Protein AF-A0A854CPI3-F1 (afdb_monomer)

Secondary structure (DSSP, 8-state):
-EEEEGGGTEEEE--EE--GGG--EE---EEE-TT--EEEEEEE-SPTTS---EEEEEEEETTTTEEEEEEEE--S------S------S--SGGGS-TTS-----S---B-TTS-B-----------

Mean predicted aligned error: 7.07 Å

Sequence (128 aa):
MLGYRGNSNSSDLSSWNCCTDGVVWHSDFIPAKSGDDINGDVYATCAAGSVCSSWNIDTRNVTSGRSVRLSTTSDGDLTQIMAGALEVYSVDSCDEYPASGNITFTGVAVYDYRMRQVQVAAVAGDHR

Foldseek 3Di:
DWDADPVVRFIWDWFWDDDVVHDIDIWDIDGDDFPWDKDWDKDAPDAFPDDGQWIKIKIARPVVRDIIIDTGGDDPDPPDDDLDDDDDDPDPDPVSPRPVPDDDRPPDWDADSNRHTDDDDDDPDDDD

Solvent-accessible surface area (backbone atoms only — not comparable to full-atom values): 8513 Å² total; per-residue (Å²): 81,76,45,76,38,79,95,73,75,44,38,32,34,29,12,75,50,73,54,68,96,77,43,77,46,66,32,65,76,42,84,49,59,93,91,59,48,73,50,75,52,77,47,65,73,57,67,76,73,47,93,59,53,43,32,38,29,38,26,30,38,62,72,80,70,46,71,37,60,27,80,47,68,64,77,82,82,89,83,79,87,70,96,71,78,90,77,82,77,91,79,90,55,80,81,78,45,68,91,78,78,71,83,87,86,73,92,83,81,49,62,47,56,71,72,45,70,58,83,75,78,84,77,79,80,82,86,127

Structure (mmCIF, N/CA/C/O backbone):
data_AF-A0A854CPI3-F1
#
_entry.id   AF-A0A854CPI3-F1
#
loop_
_atom_site.group_PDB
_atom_site.id
_atom_site.type_symbol
_atom_site.label_atom_id
_atom_site.label_alt_id
_atom_site.label_comp_id
_atom_site.label_asym_id
_atom_site.label_entity_id
_atom_site.label_seq_id
_atom_site.pdbx_PDB_ins_code
_atom_site.Cartn_x
_atom_site.Cartn_y
_atom_site.Cartn_z
_atom_site.occupancy
_atom_site.B_iso_or_equiv
_atom_site.auth_seq_id
_atom_site.auth_comp_id
_atom_site.auth_asym_id
_atom_site.auth_atom_id
_atom_site.pdbx_PDB_model_num
ATOM 1 N N . MET A 1 1 ? -0.915 -1.092 -2.948 1.00 79.25 1 MET A N 1
ATOM 2 C CA . MET A 1 1 ? -0.693 -2.190 -3.917 1.00 79.25 1 MET A CA 1
ATOM 3 C C . MET A 1 1 ? 0.239 -1.714 -5.014 1.00 79.25 1 MET A C 1
ATOM 5 O O . MET A 1 1 ? 0.089 -0.574 -5.435 1.00 79.25 1 MET A O 1
ATOM 9 N N . LEU A 1 2 ? 1.175 -2.562 -5.446 1.00 83.00 2 LEU A N 1
ATOM 10 C CA . LEU A 1 2 ? 1.962 -2.396 -6.674 1.00 83.00 2 LEU A CA 1
ATOM 11 C C . LEU A 1 2 ? 1.328 -3.273 -7.753 1.00 83.00 2 LEU A C 1
ATOM 13 O O . LEU A 1 2 ? 1.195 -4.473 -7.537 1.00 83.00 2 LEU A O 1
ATOM 17 N N . GLY A 1 3 ? 0.937 -2.677 -8.876 1.00 80.44 3 GLY A N 1
ATOM 18 C CA . GLY A 1 3 ? 0.346 -3.379 -10.013 1.00 80.44 3 GLY A CA 1
ATOM 19 C C . GLY A 1 3 ? 1.182 -3.206 -11.278 1.00 80.44 3 GLY A C 1
ATOM 20 O O . GLY A 1 3 ? 1.763 -2.143 -11.503 1.00 80.44 3 GLY A O 1
ATOM 21 N N . TYR A 1 4 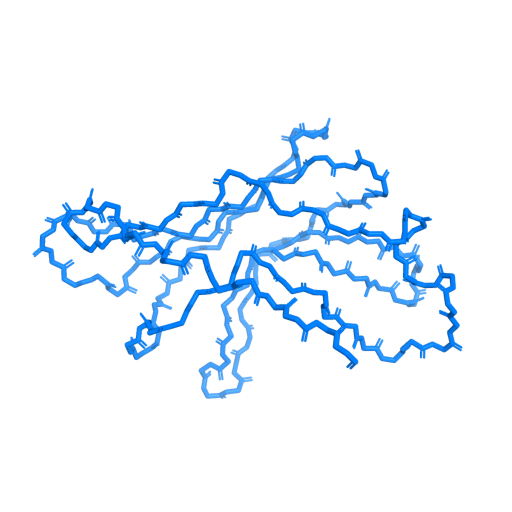? 1.240 -4.245 -12.113 1.00 78.25 4 TYR A N 1
ATOM 22 C CA . TYR A 1 4 ? 1.813 -4.180 -13.459 1.00 78.25 4 TYR A CA 1
ATOM 23 C C . TYR A 1 4 ? 0.698 -4.148 -14.509 1.00 78.25 4 TYR A C 1
ATOM 25 O O . TYR A 1 4 ? -0.237 -4.947 -14.462 1.00 78.25 4 TYR A O 1
ATOM 33 N N . ARG A 1 5 ? 0.798 -3.223 -15.469 1.00 74.69 5 ARG A N 1
ATOM 34 C CA . ARG A 1 5 ? -0.101 -3.123 -16.623 1.00 74.69 5 ARG A CA 1
ATOM 35 C C . ARG A 1 5 ? 0.617 -3.572 -17.888 1.00 74.69 5 ARG A C 1
ATOM 37 O O . ARG A 1 5 ? 1.370 -2.795 -18.476 1.00 74.69 5 ARG A O 1
ATOM 44 N N . GLY A 1 6 ? 0.332 -4.795 -18.335 1.00 67.69 6 GLY A N 1
ATOM 45 C CA . GLY A 1 6 ? 0.960 -5.374 -19.529 1.00 67.69 6 GLY A CA 1
ATOM 46 C C . GLY A 1 6 ? 0.689 -4.592 -20.819 1.00 67.69 6 GLY A C 1
ATOM 47 O O . GLY A 1 6 ? 1.578 -4.431 -21.645 1.00 67.69 6 GLY A O 1
ATOM 48 N N . ASN A 1 7 ? -0.501 -3.999 -20.976 1.00 73.50 7 ASN A N 1
ATOM 49 C CA . ASN A 1 7 ? -0.860 -3.251 -22.190 1.00 73.50 7 ASN A CA 1
ATOM 50 C C . ASN A 1 7 ? -0.040 -1.966 -22.411 1.00 73.50 7 ASN A C 1
ATOM 52 O O . ASN A 1 7 ? 0.091 -1.515 -23.547 1.00 73.50 7 ASN A O 1
ATOM 56 N N . SER A 1 8 ? 0.476 -1.361 -21.342 1.00 74.06 8 SER A N 1
ATOM 57 C CA . SER A 1 8 ? 1.294 -0.146 -21.386 1.00 74.06 8 SER A CA 1
ATOM 58 C C . SER A 1 8 ? 2.723 -0.369 -20.900 1.00 74.06 8 SER A C 1
ATOM 60 O O . SER A 1 8 ? 3.476 0.600 -20.816 1.00 74.06 8 SER A O 1
ATOM 62 N N . ASN A 1 9 ? 3.089 -1.618 -20.585 1.00 76.25 9 ASN A N 1
ATOM 63 C CA . ASN A 1 9 ? 4.364 -2.007 -19.985 1.00 76.25 9 ASN A CA 1
ATOM 64 C C . ASN A 1 9 ? 4.789 -1.045 -18.858 1.00 76.25 9 ASN A C 1
ATOM 66 O O . ASN A 1 9 ? 5.851 -0.419 -18.890 1.00 76.25 9 ASN A O 1
ATOM 70 N N . SER A 1 10 ? 3.887 -0.835 -17.897 1.00 81.88 10 SER A N 1
ATOM 71 C CA . SER A 1 10 ? 4.069 0.166 -16.843 1.00 81.88 10 SER A CA 1
ATOM 72 C C . SER A 1 10 ? 3.590 -0.339 -15.494 1.00 81.88 10 SER A C 1
ATOM 74 O O . SER A 1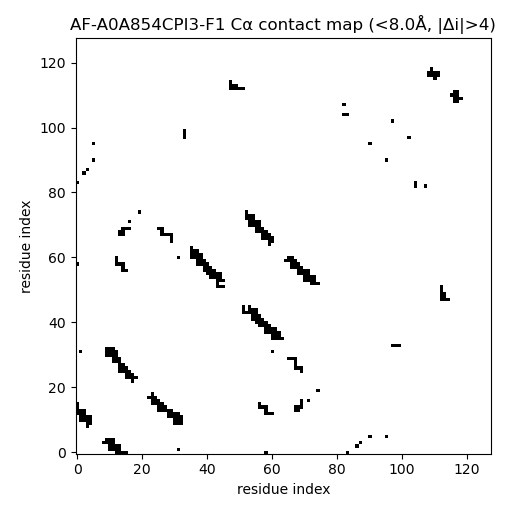 10 ? 2.558 -1.005 -15.417 1.00 81.88 10 SER A O 1
ATOM 76 N N . SER A 1 11 ? 4.277 0.061 -14.428 1.00 85.88 11 SER A N 1
ATOM 77 C CA . SER A 1 11 ? 3.857 -0.215 -13.056 1.00 85.88 11 SER A CA 1
ATOM 78 C C . SER A 1 11 ? 3.204 1.003 -12.415 1.00 85.88 11 SER A C 1
ATOM 80 O O . SER A 1 11 ? 3.622 2.146 -12.626 1.00 85.88 11 SER A O 1
ATOM 82 N N . ASP A 1 12 ? 2.191 0.757 -11.596 1.00 91.06 12 ASP A N 1
ATOM 83 C CA . ASP A 1 12 ? 1.526 1.785 -10.812 1.00 91.06 12 ASP A CA 1
ATOM 84 C C . ASP A 1 12 ? 1.279 1.343 -9.368 1.00 91.06 12 ASP A C 1
ATOM 86 O O . ASP A 1 12 ? 1.449 0.183 -8.986 1.00 91.06 12 ASP A O 1
ATOM 90 N N . LEU A 1 13 ? 0.945 2.327 -8.540 1.00 93.19 13 LEU A N 1
ATOM 91 C CA . LEU A 1 13 ? 0.602 2.160 -7.143 1.00 93.19 13 LEU A CA 1
ATOM 92 C C . LEU A 1 13 ? -0.778 2.729 -6.886 1.00 93.19 13 LEU A C 1
ATOM 94 O O . LEU A 1 13 ? -1.131 3.802 -7.377 1.00 93.19 13 LEU A O 1
ATOM 98 N N . SER A 1 14 ? -1.531 2.020 -6.065 1.00 94.38 14 SER A N 1
ATOM 99 C CA . SER A 1 14 ? -2.887 2.393 -5.673 1.00 94.38 14 SER A CA 1
ATOM 100 C C . SER A 1 14 ? -3.266 1.702 -4.367 1.00 94.38 14 SER A C 1
ATOM 102 O O . SER A 1 14 ? -2.716 0.655 -4.012 1.00 94.38 14 SER A O 1
ATOM 104 N N . SER A 1 15 ? -4.200 2.290 -3.632 1.00 95.38 15 SER A N 1
ATOM 105 C CA . SER A 1 15 ? -4.788 1.717 -2.420 1.00 95.38 15 SER A CA 1
ATOM 106 C C . SER A 1 15 ? -6.089 1.008 -2.775 1.00 95.38 15 SER A C 1
ATOM 108 O O . SER A 1 15 ? -6.901 1.597 -3.478 1.00 95.38 15 SER A O 1
ATOM 110 N N . TRP A 1 16 ? -6.284 -0.231 -2.314 1.00 92.25 16 TRP A N 1
ATOM 111 C CA . TRP A 1 16 ? -7.393 -1.097 -2.739 1.00 92.25 16 TRP A CA 1
ATOM 112 C C . TRP A 1 16 ? -8.171 -1.634 -1.549 1.00 92.25 16 TRP A C 1
ATOM 114 O O . TRP A 1 16 ? -7.572 -2.002 -0.544 1.00 92.25 16 TRP A O 1
ATOM 124 N N . ASN A 1 17 ? -9.485 -1.743 -1.707 1.00 91.44 17 ASN A N 1
ATOM 125 C CA . ASN A 1 17 ? -10.350 -2.556 -0.872 1.00 91.44 17 ASN A CA 1
ATOM 126 C C . ASN A 1 17 ? -11.210 -3.443 -1.772 1.00 91.44 17 ASN A C 1
ATOM 128 O O . ASN A 1 17 ? -11.893 -2.962 -2.675 1.00 91.44 17 ASN A O 1
ATOM 132 N N . CYS A 1 18 ? -11.149 -4.739 -1.529 1.00 85.50 18 CYS A N 1
ATOM 133 C CA . CYS A 1 18 ? -11.766 -5.773 -2.340 1.00 85.50 18 CYS A CA 1
ATOM 134 C C . CYS A 1 18 ? -12.246 -6.870 -1.384 1.00 85.50 18 CYS A C 1
ATOM 136 O O . CYS A 1 18 ? -11.712 -7.012 -0.291 1.00 85.50 18 CYS A O 1
ATOM 138 N N . CYS A 1 19 ? -13.213 -7.704 -1.711 1.00 83.88 19 CYS A N 1
ATOM 139 C CA . CYS A 1 19 ? -14.020 -7.777 -2.920 1.00 83.88 19 CYS A CA 1
ATOM 140 C C . CYS A 1 19 ? -15.471 -7.982 -2.484 1.00 83.88 19 CYS A C 1
ATOM 142 O O . CYS A 1 19 ? -16.121 -8.938 -2.910 1.00 83.88 19 CYS A O 1
ATOM 144 N N . THR A 1 20 ? -15.932 -7.165 -1.536 1.00 81.00 20 THR A N 1
ATOM 145 C CA . THR A 1 20 ? -17.254 -7.316 -0.927 1.00 81.00 20 THR A CA 1
ATOM 146 C C . THR A 1 20 ? -18.311 -7.269 -2.017 1.00 81.00 20 THR A C 1
ATOM 148 O O . THR A 1 20 ? -18.352 -6.329 -2.812 1.00 81.00 20 THR A O 1
ATOM 151 N N . ASP A 1 21 ? -19.107 -8.333 -2.104 1.00 84.12 21 ASP A N 1
ATOM 152 C CA . ASP A 1 21 ? -20.115 -8.535 -3.149 1.00 84.12 21 ASP A CA 1
ATOM 153 C C . ASP A 1 21 ? -19.573 -8.402 -4.588 1.00 84.12 21 ASP A C 1
ATOM 155 O O . ASP A 1 21 ? -20.275 -7.983 -5.507 1.00 84.12 21 ASP A O 1
ATOM 159 N N . GLY A 1 22 ? -18.299 -8.754 -4.797 1.00 84.31 22 GLY A N 1
ATOM 160 C CA . GLY A 1 22 ? -17.627 -8.662 -6.095 1.00 84.31 22 GLY A CA 1
ATOM 161 C C . GLY A 1 22 ? -17.240 -7.240 -6.508 1.00 84.31 22 GLY A C 1
ATOM 162 O O . GLY A 1 22 ? -16.795 -7.038 -7.638 1.00 84.31 22 GLY A O 1
ATOM 163 N N . VAL A 1 23 ? -17.390 -6.254 -5.619 1.00 88.12 23 VAL A N 1
ATOM 164 C CA . VAL A 1 23 ? -17.031 -4.861 -5.890 1.00 88.12 23 VAL A CA 1
ATOM 165 C C . VAL A 1 23 ? -15.600 -4.586 -5.452 1.00 88.12 23 VAL A C 1
ATOM 167 O O . VAL A 1 23 ? -15.172 -4.941 -4.355 1.00 88.12 23 VAL A O 1
ATOM 170 N N . VAL A 1 24 ? -14.871 -3.900 -6.326 1.00 90.56 24 VAL A N 1
ATOM 171 C CA . VAL A 1 24 ? -13.495 -3.476 -6.100 1.00 90.56 24 VAL A CA 1
ATOM 172 C C . VAL A 1 24 ? -13.454 -1.960 -5.983 1.00 90.56 24 VAL A C 1
ATOM 174 O O . VAL A 1 24 ? -13.855 -1.250 -6.904 1.00 90.56 24 VAL A O 1
ATOM 177 N N . TRP A 1 25 ? -12.928 -1.467 -4.869 1.00 92.19 25 TRP A N 1
ATOM 178 C CA . TRP A 1 25 ? -12.690 -0.049 -4.637 1.00 92.19 25 TRP A CA 1
ATOM 179 C C . TRP A 1 25 ? -11.198 0.228 -4.674 1.00 92.19 25 TRP A C 1
ATOM 181 O O . TRP A 1 25 ? -10.415 -0.480 -4.043 1.00 92.19 25 TRP A O 1
ATOM 191 N N . HIS A 1 26 ? -10.795 1.282 -5.372 1.00 93.62 26 HIS A N 1
ATOM 192 C CA . HIS A 1 26 ? -9.405 1.712 -5.388 1.00 93.62 26 HIS A CA 1
ATOM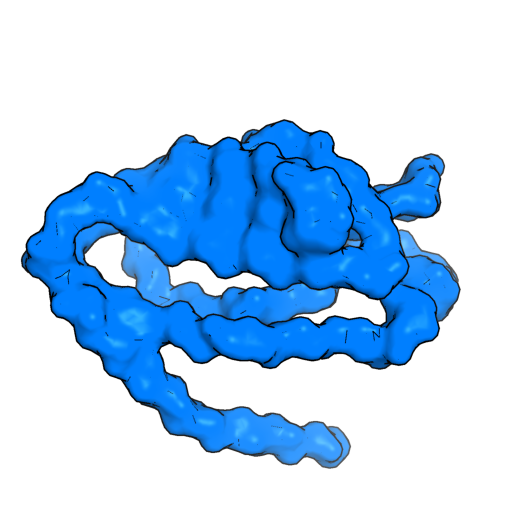 193 C C . HIS A 1 26 ? -9.289 3.237 -5.389 1.00 93.62 26 HIS A C 1
ATOM 195 O O . HIS A 1 26 ? -10.212 3.950 -5.782 1.00 93.62 26 HIS A O 1
ATOM 201 N N . SER A 1 27 ? -8.143 3.741 -4.937 1.00 95.75 27 SER A N 1
ATOM 202 C CA . SER A 1 27 ? -7.755 5.143 -5.108 1.00 95.75 27 SER A CA 1
ATOM 203 C C . SER A 1 27 ? -7.381 5.453 -6.563 1.00 95.75 27 SER A C 1
ATOM 205 O O . SER A 1 27 ? -7.363 4.570 -7.422 1.00 95.75 27 SER A O 1
ATOM 207 N N . ASP A 1 28 ? -6.964 6.693 -6.821 1.00 95.62 28 ASP A N 1
ATOM 208 C CA . ASP A 1 28 ? -6.196 7.018 -8.024 1.00 95.62 28 ASP A CA 1
ATOM 209 C C . ASP A 1 28 ? -4.902 6.189 -8.114 1.00 95.62 28 ASP A C 1
ATOM 211 O O . ASP A 1 28 ? -4.411 5.640 -7.118 1.00 95.62 28 ASP A O 1
ATOM 215 N N . PHE A 1 29 ? -4.338 6.145 -9.320 1.00 93.19 29 PHE A N 1
ATOM 216 C CA . PHE A 1 29 ? -3.077 5.477 -9.623 1.00 93.19 29 PHE A CA 1
ATOM 217 C C . PHE A 1 29 ? -1.930 6.487 -9.696 1.00 93.19 29 PHE A C 1
ATOM 219 O O . PHE A 1 29 ? -2.035 7.521 -10.360 1.00 93.19 29 PHE A O 1
ATOM 226 N N . ILE A 1 30 ? -0.803 6.167 -9.062 1.00 95.38 30 ILE A N 1
ATOM 227 C CA . ILE A 1 30 ? 0.457 6.910 -9.210 1.00 95.38 30 ILE A CA 1
ATOM 228 C C . ILE A 1 30 ? 1.520 6.011 -9.844 1.00 95.38 30 ILE A C 1
ATOM 230 O O . ILE A 1 30 ? 1.537 4.815 -9.579 1.00 95.38 30 ILE A O 1
ATOM 234 N N . PRO A 1 31 ? 2.423 6.553 -10.675 1.00 92.75 31 PRO A N 1
ATOM 235 C CA . PRO A 1 31 ? 3.432 5.743 -11.344 1.00 92.75 31 PRO A CA 1
ATOM 236 C C . PRO A 1 31 ? 4.435 5.147 -10.350 1.00 92.75 31 PRO A C 1
ATOM 238 O O . PRO A 1 31 ? 4.799 5.783 -9.354 1.00 92.75 31 PRO A O 1
ATOM 241 N N . ALA A 1 32 ? 4.925 3.957 -10.682 1.00 90.44 32 ALA A N 1
ATOM 242 C CA . ALA A 1 32 ? 6.057 3.311 -10.037 1.00 90.44 32 ALA A CA 1
ATOM 243 C C . ALA A 1 32 ? 7.043 2.777 -11.071 1.00 90.44 32 ALA A C 1
ATOM 245 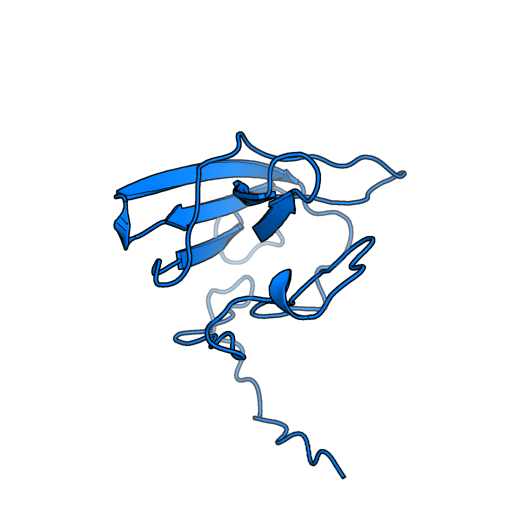O O . ALA A 1 32 ? 6.710 2.548 -12.235 1.00 90.44 32 ALA A O 1
ATOM 246 N N . LYS A 1 33 ? 8.278 2.576 -10.628 1.00 87.19 33 LYS A N 1
ATOM 247 C CA . LYS A 1 33 ? 9.340 1.960 -11.419 1.00 87.19 33 LYS A CA 1
ATOM 248 C C . LYS A 1 33 ? 10.240 1.107 -10.533 1.00 87.19 33 LYS A C 1
ATOM 250 O O . LYS A 1 33 ? 10.247 1.234 -9.310 1.00 87.19 33 LYS A O 1
ATOM 255 N N . SER A 1 34 ? 11.035 0.259 -11.177 1.00 85.44 34 SER A N 1
ATOM 256 C CA . SER A 1 34 ? 12.065 -0.524 -10.491 1.00 85.44 34 SER A CA 1
ATOM 257 C C . SER A 1 34 ? 13.009 0.386 -9.698 1.00 85.44 34 SER A C 1
ATOM 259 O O . SER A 1 34 ? 13.484 1.398 -10.218 1.00 85.44 34 SER A O 1
ATOM 261 N N . GLY A 1 35 ? 13.283 0.005 -8.448 1.00 86.94 35 GLY A N 1
ATOM 262 C CA . GLY A 1 35 ? 14.123 0.766 -7.520 1.00 86.94 35 GLY A CA 1
ATOM 263 C C . GLY A 1 35 ? 13.397 1.853 -6.720 1.00 86.94 35 GLY A C 1
ATOM 264 O O . GLY A 1 35 ? 14.056 2.572 -5.975 1.00 86.94 35 GLY A O 1
ATOM 265 N N . ASP A 1 36 ? 12.075 1.998 -6.857 1.00 90.75 36 ASP A N 1
ATOM 266 C CA . ASP A 1 36 ? 11.306 2.875 -5.972 1.00 90.75 36 ASP A CA 1
ATOM 267 C C . ASP A 1 36 ? 11.143 2.255 -4.573 1.00 90.75 36 ASP A C 1
ATOM 269 O O . ASP A 1 36 ? 10.762 1.092 -4.434 1.00 90.75 36 ASP A O 1
ATOM 273 N N . ASP A 1 37 ? 11.354 3.071 -3.538 1.00 92.94 37 ASP A N 1
ATOM 274 C CA . ASP A 1 37 ? 11.001 2.746 -2.162 1.00 92.94 37 ASP A CA 1
ATOM 275 C C . ASP A 1 37 ? 9.521 3.059 -1.944 1.00 92.94 37 ASP A C 1
ATOM 277 O O . ASP A 1 37 ? 9.052 4.181 -2.173 1.00 92.94 37 ASP A O 1
ATOM 281 N N . ILE A 1 38 ? 8.770 2.061 -1.485 1.00 92.50 38 ILE A N 1
ATOM 282 C CA . ILE A 1 38 ? 7.322 2.150 -1.301 1.00 92.50 38 ILE A CA 1
ATOM 283 C C . ILE A 1 38 ? 6.999 1.935 0.172 1.00 92.50 38 ILE A C 1
ATOM 285 O O . ILE A 1 38 ? 7.488 1.001 0.805 1.00 92.50 38 ILE A O 1
ATOM 289 N N . ASN A 1 39 ? 6.140 2.792 0.711 1.00 93.69 39 ASN A N 1
ATOM 290 C CA . ASN A 1 39 ? 5.600 2.658 2.053 1.00 93.69 39 ASN A CA 1
ATOM 291 C C . ASN A 1 39 ? 4.075 2.531 1.976 1.00 93.69 39 ASN A C 1
ATOM 293 O O . ASN A 1 39 ? 3.416 3.315 1.290 1.00 93.69 39 ASN A O 1
ATOM 297 N N .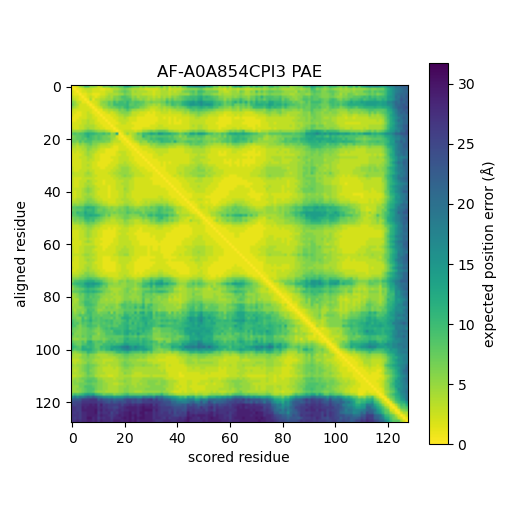 GLY A 1 40 ? 3.534 1.518 2.650 1.00 93.00 40 GLY A N 1
ATOM 298 C CA . GLY A 1 40 ? 2.101 1.276 2.757 1.00 93.00 40 GLY A CA 1
ATOM 299 C C . GLY A 1 40 ? 1.665 1.280 4.216 1.00 93.00 40 GLY A C 1
ATOM 300 O O . GLY A 1 40 ? 2.406 0.798 5.072 1.00 93.00 40 GLY A O 1
ATOM 301 N N . ASP A 1 41 ? 0.475 1.811 4.477 1.00 93.75 41 ASP A N 1
ATOM 302 C CA . ASP A 1 41 ? -0.144 1.816 5.802 1.00 93.75 41 ASP A CA 1
ATOM 303 C C . ASP A 1 41 ? -1.643 1.511 5.678 1.00 93.75 41 ASP A C 1
ATOM 305 O O . ASP A 1 41 ? -2.320 2.011 4.778 1.00 93.75 41 ASP A O 1
ATOM 309 N N . VAL A 1 42 ? -2.159 0.668 6.569 1.00 93.62 42 VAL A N 1
ATOM 310 C CA . VAL A 1 42 ? -3.577 0.309 6.658 1.00 93.62 42 VAL A CA 1
ATOM 311 C C . VAL A 1 42 ? -3.993 0.471 8.106 1.00 93.62 42 VAL A C 1
ATOM 313 O O . VAL A 1 42 ? -3.565 -0.295 8.969 1.00 93.62 42 VAL A O 1
ATOM 316 N N . TYR A 1 43 ? -4.834 1.464 8.378 1.00 92.94 43 TYR A N 1
ATOM 317 C CA . TYR A 1 43 ? -5.136 1.846 9.750 1.00 92.94 43 TYR A CA 1
ATOM 318 C C . TYR A 1 43 ? -6.596 2.246 9.948 1.00 92.94 43 TYR A C 1
ATOM 320 O O . TYR A 1 43 ? -7.225 2.899 9.111 1.00 92.94 43 TYR A O 1
ATOM 328 N N . ALA A 1 44 ? -7.133 1.847 11.098 1.00 93.12 44 ALA A N 1
ATOM 329 C CA . ALA A 1 44 ? -8.453 2.240 11.555 1.00 93.12 44 ALA A CA 1
ATOM 330 C C . ALA A 1 44 ? -8.479 3.739 11.894 1.00 93.12 44 ALA A C 1
ATOM 332 O O . ALA A 1 44 ? -7.518 4.281 12.439 1.00 93.12 44 ALA A O 1
ATOM 333 N N . THR A 1 45 ? -9.594 4.414 11.613 1.00 93.94 45 THR A N 1
ATOM 334 C CA . THR A 1 45 ? -9.761 5.856 11.889 1.00 93.94 45 THR A CA 1
ATOM 335 C C . THR A 1 45 ? -10.565 6.150 13.158 1.00 93.94 45 THR A C 1
ATOM 337 O O . THR A 1 45 ? -10.706 7.309 13.549 1.00 93.94 45 THR A O 1
ATOM 340 N N . CYS A 1 46 ? -11.072 5.115 13.832 1.00 90.88 46 CYS A N 1
ATOM 341 C CA . CYS A 1 46 ? -11.724 5.235 15.134 1.00 90.88 46 CYS A CA 1
ATOM 342 C C . CYS A 1 46 ? -10.703 5.354 16.277 1.00 90.88 46 CYS A C 1
ATOM 344 O O . CYS A 1 46 ? -9.517 5.063 16.124 1.00 90.88 46 CYS A O 1
ATOM 346 N N . ALA A 1 47 ? -11.185 5.722 17.466 1.00 89.06 47 ALA A N 1
ATOM 347 C CA . ALA A 1 47 ? -10.372 5.698 18.675 1.00 89.06 47 ALA A CA 1
ATOM 348 C C . ALA A 1 47 ? -9.977 4.263 19.074 1.00 89.06 47 ALA A C 1
ATOM 350 O O . ALA A 1 47 ? -10.769 3.320 18.962 1.00 89.06 47 ALA A O 1
ATOM 351 N N . ALA A 1 48 ? -8.762 4.124 19.608 1.00 88.88 48 ALA A N 1
ATOM 352 C CA . ALA A 1 48 ? -8.269 2.866 20.157 1.00 88.88 48 ALA A CA 1
ATOM 353 C C . ALA A 1 48 ? -9.182 2.333 21.278 1.00 88.88 48 ALA A C 1
ATOM 355 O O . ALA A 1 48 ? -9.820 3.089 22.010 1.00 88.88 48 ALA A O 1
ATOM 356 N N . GLY A 1 49 ? -9.213 1.010 21.433 1.00 87.12 49 GLY A N 1
ATOM 357 C CA . GLY A 1 49 ? -10.018 0.302 22.431 1.00 87.12 49 GLY A CA 1
ATOM 358 C C . GLY A 1 49 ? -11.384 -0.172 21.931 1.00 87.12 49 GLY A C 1
ATOM 359 O O . GLY A 1 49 ? -12.053 -0.912 22.650 1.00 87.12 49 GLY A O 1
ATOM 360 N N . SER A 1 50 ? -11.765 0.170 20.697 1.00 85.12 50 SER A N 1
ATOM 361 C CA . SER A 1 50 ? -13.002 -0.285 20.055 1.00 85.12 50 SER A CA 1
ATOM 362 C C . SER A 1 50 ? -12.730 -0.952 18.706 1.00 85.12 50 SER A C 1
ATOM 364 O O . SER A 1 50 ? -11.759 -0.616 18.028 1.00 85.12 50 SER A O 1
ATOM 366 N N . VAL A 1 51 ? -13.576 -1.915 18.328 1.00 84.19 51 VAL A N 1
ATOM 367 C CA . VAL A 1 51 ? -13.572 -2.468 16.966 1.00 84.19 51 VAL A CA 1
ATOM 368 C C . VAL A 1 51 ? -14.052 -1.373 16.019 1.00 84.19 51 VAL A C 1
ATOM 370 O O . VAL A 1 51 ? -15.081 -0.746 16.271 1.00 84.19 51 VAL A O 1
ATOM 373 N N . CYS A 1 52 ? -13.294 -1.131 14.953 1.00 88.62 52 CYS A N 1
ATOM 374 C CA . CYS A 1 52 ? -13.536 -0.040 14.022 1.00 88.62 52 CYS A CA 1
ATOM 375 C C . CYS A 1 52 ? -13.859 -0.582 12.636 1.00 88.62 52 CYS A C 1
ATOM 377 O O . CYS A 1 52 ? -13.091 -1.372 12.090 1.00 88.62 52 CYS A O 1
ATOM 379 N N . SER A 1 53 ? -14.962 -0.114 12.058 1.00 90.25 53 SER A N 1
ATOM 380 C CA . SER A 1 53 ? -15.313 -0.415 10.673 1.00 90.25 53 SER A CA 1
ATOM 381 C C . SER A 1 53 ? -14.731 0.583 9.678 1.00 90.25 53 SER A C 1
ATOM 383 O O . SER A 1 53 ? -14.703 0.269 8.499 1.00 90.25 53 SER A O 1
ATOM 385 N N . SER A 1 54 ? -14.258 1.757 10.107 1.00 93.50 54 SER A N 1
ATOM 386 C CA . SER A 1 54 ? -13.728 2.808 9.224 1.00 93.50 54 SER A CA 1
ATOM 387 C C . SER A 1 54 ? -12.205 2.760 9.127 1.00 93.50 54 SER A C 1
ATOM 389 O O . SER A 1 54 ? -11.507 2.833 10.138 1.00 93.50 54 SER A O 1
ATOM 391 N N . TRP A 1 55 ? -11.675 2.713 7.909 1.00 94.81 55 TRP A N 1
ATOM 392 C CA . TRP A 1 55 ? -10.253 2.498 7.646 1.00 94.81 55 TRP A CA 1
ATOM 393 C C . TRP A 1 55 ? -9.719 3.441 6.574 1.00 94.81 55 TRP A C 1
ATOM 395 O O . TRP A 1 55 ? -10.447 3.883 5.685 1.00 94.81 55 TRP A O 1
ATOM 405 N N . ASN A 1 56 ? -8.421 3.709 6.645 1.00 96.56 56 ASN A N 1
ATOM 406 C CA . ASN A 1 56 ? -7.649 4.294 5.562 1.00 96.56 56 ASN A CA 1
ATOM 407 C C . ASN A 1 56 ? -6.601 3.295 5.082 1.00 96.56 56 ASN A C 1
ATOM 409 O O . ASN A 1 56 ? -6.012 2.563 5.876 1.00 96.56 56 ASN A O 1
ATOM 413 N N . ILE A 1 57 ? -6.365 3.312 3.776 1.00 96.19 57 ILE A N 1
ATOM 414 C CA . ILE A 1 57 ? -5.320 2.554 3.100 1.00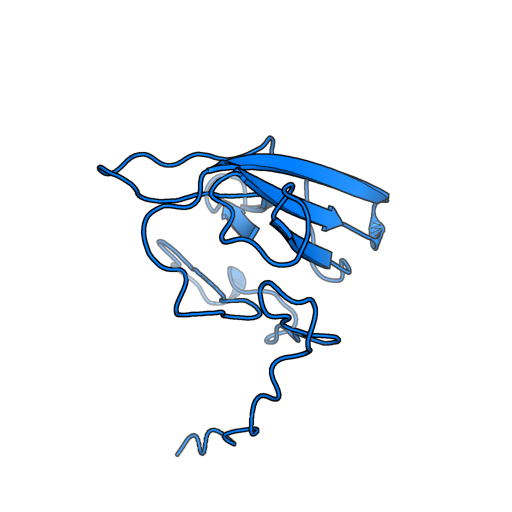 96.19 57 ILE A CA 1
ATOM 415 C C . ILE A 1 57 ? -4.465 3.572 2.356 1.00 96.19 57 ILE A C 1
ATOM 417 O O . ILE A 1 57 ? -4.917 4.170 1.375 1.00 96.19 57 ILE A O 1
ATOM 421 N N . ASP A 1 58 ? -3.238 3.767 2.812 1.00 96.62 58 ASP A N 1
ATOM 422 C CA . ASP A 1 58 ? -2.282 4.712 2.251 1.00 96.62 58 ASP A CA 1
ATOM 423 C C . ASP A 1 58 ? -1.212 3.968 1.463 1.00 96.62 58 ASP A C 1
ATOM 425 O O . ASP A 1 58 ? -0.622 2.998 1.937 1.00 96.62 58 ASP A O 1
ATOM 429 N N . THR A 1 59 ? -0.940 4.451 0.253 1.00 96.50 59 THR A N 1
ATOM 430 C CA . THR A 1 59 ? 0.172 3.976 -0.567 1.00 96.50 59 THR A CA 1
ATOM 431 C C . THR A 1 59 ? 1.033 5.165 -0.960 1.00 96.50 59 THR A C 1
ATOM 433 O O . THR A 1 59 ? 0.564 6.109 -1.600 1.00 96.50 59 THR A O 1
ATOM 436 N N . ARG A 1 60 ? 2.312 5.125 -0.591 1.00 96.38 60 ARG A N 1
ATOM 437 C CA . ARG A 1 60 ? 3.276 6.191 -0.849 1.00 96.38 60 ARG A CA 1
ATOM 438 C C . ARG A 1 60 ? 4.480 5.660 -1.607 1.00 96.38 60 ARG A C 1
ATOM 440 O O . ARG A 1 60 ? 5.154 4.744 -1.153 1.00 96.38 60 ARG A O 1
ATOM 447 N N . ASN A 1 61 ? 4.795 6.311 -2.718 1.00 96.44 61 ASN A N 1
ATOM 448 C CA . ASN A 1 61 ? 6.091 6.196 -3.366 1.00 96.44 61 ASN A CA 1
ATOM 449 C C . ASN A 1 61 ? 7.036 7.203 -2.699 1.00 96.44 61 ASN A C 1
ATOM 451 O O . ASN A 1 61 ? 6.917 8.415 -2.898 1.00 96.44 61 ASN A O 1
ATOM 455 N N . VAL A 1 62 ? 7.934 6.712 -1.850 1.00 97.06 62 VAL A N 1
ATOM 456 C CA . VAL A 1 62 ? 8.872 7.542 -1.087 1.00 97.06 62 VAL A CA 1
ATOM 457 C C . VAL A 1 62 ? 9.870 8.206 -2.031 1.00 97.06 62 VAL A C 1
ATOM 459 O O . VAL A 1 62 ? 10.120 9.402 -1.890 1.00 97.06 62 VAL A O 1
ATOM 462 N N . THR A 1 63 ? 10.352 7.474 -3.037 1.00 96.56 63 THR A N 1
ATOM 463 C CA . THR A 1 63 ? 11.321 7.965 -4.027 1.00 96.56 63 THR A CA 1
ATOM 464 C C . THR A 1 63 ? 10.794 9.160 -4.821 1.00 96.56 63 THR A C 1
ATOM 466 O O . THR A 1 63 ? 11.510 10.143 -5.002 1.00 96.56 63 THR A O 1
ATOM 469 N N . SER A 1 64 ? 9.544 9.111 -5.294 1.00 96.81 64 SER A N 1
ATOM 470 C CA . SER A 1 64 ? 8.942 10.218 -6.058 1.00 96.81 64 SER A CA 1
ATOM 471 C C . SER A 1 64 ? 8.199 11.248 -5.202 1.00 96.81 64 SER A C 1
ATOM 473 O O . SER A 1 64 ? 7.805 12.298 -5.711 1.00 96.81 64 SER A O 1
ATOM 475 N N . GLY A 1 65 ? 7.968 10.954 -3.920 1.00 97.75 65 GLY A N 1
ATOM 476 C CA . GLY A 1 65 ? 7.198 11.792 -3.000 1.00 97.75 65 GLY A CA 1
ATOM 477 C C . GLY A 1 65 ? 5.681 11.777 -3.229 1.00 97.75 65 GLY A C 1
ATOM 478 O O . GLY A 1 65 ? 4.968 12.526 -2.563 1.00 97.75 65 GLY A O 1
ATOM 479 N N . ARG A 1 66 ? 5.170 10.949 -4.148 1.00 98.06 66 ARG A N 1
ATOM 480 C CA . ARG A 1 66 ? 3.734 10.845 -4.457 1.00 98.06 66 ARG A CA 1
ATOM 481 C C . ARG A 1 66 ? 3.029 9.881 -3.507 1.00 98.06 66 ARG A C 1
ATOM 483 O O . ARG A 1 66 ? 3.597 8.870 -3.098 1.00 98.06 66 ARG A O 1
ATOM 490 N N . SER A 1 67 ? 1.766 10.158 -3.204 1.00 97.75 67 SER A N 1
ATOM 491 C CA . SER A 1 67 ? 0.936 9.301 -2.356 1.00 97.75 67 SER A CA 1
ATOM 492 C C . SER A 1 67 ? -0.517 9.308 -2.796 1.00 97.75 67 SER A C 1
ATO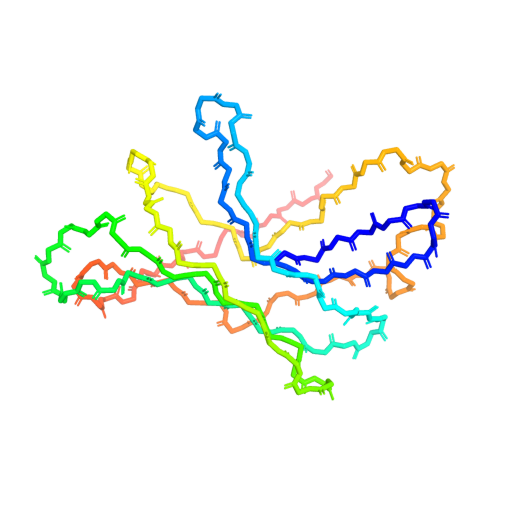M 494 O O . SER A 1 67 ? -1.004 10.313 -3.311 1.00 97.75 67 SER A O 1
ATOM 496 N N . VAL A 1 68 ? -1.210 8.215 -2.505 1.00 98.12 68 VAL A N 1
ATOM 497 C CA . VAL A 1 68 ? -2.653 8.053 -2.681 1.00 98.12 68 VAL A CA 1
ATOM 498 C C . VAL A 1 68 ? -3.255 7.401 -1.442 1.00 98.12 68 VAL A C 1
ATOM 500 O O . VAL A 1 68 ? -2.571 6.677 -0.717 1.00 98.12 68 VAL A O 1
ATOM 503 N N . ARG A 1 69 ? -4.536 7.682 -1.198 1.00 97.81 69 ARG A N 1
ATOM 504 C CA . ARG A 1 69 ? -5.310 7.167 -0.068 1.00 97.81 69 ARG A CA 1
ATOM 505 C C . ARG A 1 69 ? -6.645 6.640 -0.565 1.00 97.81 69 ARG A C 1
ATOM 507 O O . ARG A 1 69 ? -7.283 7.278 -1.400 1.00 97.81 69 ARG A O 1
ATOM 514 N N . LEU A 1 70 ? -7.087 5.530 0.009 1.00 97.38 70 LEU A N 1
ATOM 515 C CA . LEU A 1 70 ? -8.473 5.085 -0.045 1.00 97.38 70 LEU A CA 1
ATOM 516 C C . LEU A 1 70 ? -9.045 5.115 1.375 1.00 97.38 70 LEU A C 1
ATOM 518 O O . LEU A 1 70 ? -8.539 4.423 2.256 1.00 97.38 70 LEU A O 1
ATOM 522 N N . SER A 1 71 ? -10.091 5.908 1.591 1.00 97.00 71 SER A N 1
ATOM 523 C CA . SER A 1 71 ? -10.907 5.838 2.806 1.00 97.00 71 SER A CA 1
ATOM 524 C C . SER A 1 71 ? -12.059 4.877 2.559 1.00 97.00 71 SER A C 1
ATOM 526 O O . SER A 1 71 ? -12.799 5.033 1.590 1.00 97.00 71 SER A O 1
ATOM 528 N N . THR A 1 72 ? -12.186 3.864 3.406 1.00 94.38 72 THR A N 1
ATOM 529 C CA . THR A 1 72 ? -13.072 2.725 3.168 1.00 94.38 72 THR A CA 1
ATOM 530 C C . THR A 1 72 ? -13.639 2.173 4.470 1.00 94.38 72 THR A C 1
ATOM 532 O O . THR A 1 72 ? -13.293 2.624 5.563 1.00 94.38 72 THR A O 1
ATOM 535 N N . THR A 1 73 ? -14.514 1.179 4.347 1.00 92.69 73 THR A N 1
ATOM 536 C CA . THR A 1 73 ? -14.928 0.341 5.468 1.00 92.69 73 THR A CA 1
ATOM 537 C C . THR A 1 73 ? -14.346 -1.064 5.357 1.00 92.69 73 THR A C 1
ATOM 539 O O . THR A 1 73 ? -14.105 -1.543 4.248 1.00 92.69 73 THR A O 1
ATOM 542 N N . SER A 1 74 ? -14.064 -1.694 6.497 1.00 87.94 74 SER A N 1
ATOM 543 C CA . SER A 1 74 ? -13.687 -3.106 6.554 1.00 87.94 74 SER A CA 1
ATOM 544 C C . SER A 1 74 ? -14.917 -3.986 6.395 1.00 87.94 74 SER A C 1
ATOM 546 O O . SER A 1 74 ? -15.978 -3.670 6.939 1.00 87.94 74 SER A O 1
ATOM 548 N N . ASP A 1 75 ? -14.739 -5.118 5.731 1.00 81.50 75 ASP A N 1
ATOM 549 C CA . ASP A 1 75 ? -15.751 -6.159 5.629 1.00 81.50 75 ASP A CA 1
ATOM 550 C C . ASP A 1 75 ? -15.359 -7.363 6.491 1.00 81.50 75 ASP A C 1
ATOM 552 O O . ASP A 1 75 ? -14.243 -7.878 6.390 1.00 81.50 75 ASP A O 1
ATOM 556 N N . GLY A 1 76 ? -16.272 -7.781 7.367 1.00 79.62 76 GLY A N 1
ATOM 557 C CA . GLY A 1 76 ? -16.052 -8.871 8.315 1.00 79.62 76 GLY A CA 1
ATOM 558 C C . GLY A 1 76 ? -14.890 -8.665 9.299 1.00 79.62 76 GLY A C 1
ATOM 559 O O . GLY A 1 76 ? -14.442 -7.548 9.574 1.00 79.62 76 GLY A O 1
ATOM 560 N N . ASP A 1 77 ? -14.423 -9.784 9.857 1.00 80.88 77 ASP A N 1
ATOM 561 C CA . ASP A 1 77 ? -13.298 -9.825 10.790 1.00 80.88 77 ASP A CA 1
ATOM 562 C C . ASP A 1 77 ? -11.966 -9.927 10.031 1.00 80.88 77 ASP A C 1
ATOM 564 O O . ASP A 1 77 ? -11.683 -10.912 9.340 1.00 80.88 77 ASP A O 1
ATOM 568 N N . LEU A 1 78 ? -11.100 -8.930 10.213 1.00 82.06 78 LEU A N 1
ATOM 569 C CA . LEU A 1 78 ? -9.760 -8.897 9.624 1.00 82.06 78 LEU A CA 1
ATOM 570 C C . LEU A 1 78 ? -8.822 -9.852 10.385 1.00 82.06 78 LEU A C 1
ATOM 572 O O . LEU A 1 78 ? -8.222 -9.487 11.395 1.00 82.06 78 LEU A O 1
ATOM 576 N N . THR A 1 79 ? -8.713 -11.095 9.914 1.00 81.19 79 THR A N 1
ATOM 577 C CA . THR A 1 79 ? -7.963 -12.171 10.598 1.00 81.19 79 THR A CA 1
ATOM 578 C C . THR A 1 79 ? -6.617 -12.508 9.959 1.00 81.19 79 THR A C 1
ATOM 580 O O . THR A 1 79 ? -5.830 -13.255 10.541 1.00 81.19 79 THR A O 1
ATOM 583 N N . GLN A 1 80 ? -6.330 -11.963 8.777 1.00 80.31 80 GLN A N 1
ATOM 584 C CA . GLN A 1 80 ? -5.106 -12.227 8.025 1.00 80.31 80 GLN A CA 1
ATOM 585 C C . GLN A 1 80 ? -4.437 -10.920 7.622 1.00 80.31 80 GLN A C 1
ATOM 587 O O . GLN A 1 80 ? -5.100 -9.975 7.201 1.00 80.31 80 GLN A O 1
ATOM 592 N N . ILE A 1 81 ? -3.110 -10.890 7.729 1.00 82.62 81 ILE A N 1
ATOM 593 C CA . ILE A 1 81 ? -2.277 -9.783 7.266 1.00 82.62 81 ILE A CA 1
ATOM 594 C C . ILE A 1 81 ? -1.116 -10.363 6.472 1.00 82.62 81 ILE A C 1
ATOM 596 O O . ILE A 1 81 ? -0.433 -11.283 6.921 1.00 82.62 81 ILE A O 1
ATOM 600 N N . MET A 1 82 ? -0.879 -9.779 5.304 1.00 82.12 82 MET A N 1
ATOM 601 C CA . MET A 1 82 ? 0.294 -10.029 4.480 1.00 82.12 82 MET A CA 1
ATOM 602 C C . MET A 1 82 ? 1.023 -8.700 4.300 1.00 82.12 82 MET A C 1
ATOM 604 O O . MET A 1 82 ? 0.404 -7.704 3.939 1.00 82.12 82 MET A O 1
ATOM 608 N N . ALA A 1 83 ? 2.335 -8.678 4.551 1.00 78.12 83 ALA A N 1
ATOM 609 C CA . ALA A 1 83 ? 3.162 -7.484 4.337 1.00 78.12 83 ALA A CA 1
ATOM 610 C C . ALA A 1 83 ? 3.169 -7.033 2.867 1.00 78.12 83 ALA A C 1
ATOM 612 O O . ALA A 1 83 ? 3.284 -5.850 2.560 1.00 78.12 83 ALA A O 1
ATOM 613 N N . GLY A 1 84 ? 3.026 -8.004 1.973 1.00 76.75 84 GLY A N 1
ATOM 614 C CA . GLY A 1 84 ? 2.728 -7.817 0.572 1.00 76.75 84 GLY A CA 1
ATOM 615 C C . GLY A 1 84 ? 2.736 -9.156 -0.145 1.00 76.75 84 GLY A C 1
ATOM 616 O O . GLY A 1 84 ? 3.182 -10.172 0.390 1.00 76.75 84 GLY A O 1
ATOM 617 N N . ALA A 1 85 ? 2.214 -9.139 -1.359 1.00 76.00 85 ALA A N 1
ATOM 618 C CA . ALA A 1 85 ? 2.226 -10.253 -2.285 1.00 76.00 85 ALA A CA 1
ATOM 619 C C . ALA A 1 85 ? 2.583 -9.703 -3.665 1.00 76.00 85 ALA A C 1
ATOM 621 O O . ALA A 1 85 ? 2.277 -8.549 -3.976 1.00 76.00 85 ALA A O 1
ATOM 622 N N . LEU A 1 86 ? 3.238 -10.524 -4.480 1.00 73.56 86 LEU A N 1
ATOM 623 C CA . LEU A 1 86 ? 3.374 -10.244 -5.900 1.00 73.56 86 LEU A CA 1
ATOM 624 C C . LEU A 1 86 ? 2.204 -10.913 -6.612 1.00 73.56 86 LEU A C 1
ATOM 626 O O . LEU A 1 86 ? 2.201 -12.126 -6.808 1.00 73.56 86 LEU A O 1
ATOM 630 N N . GLU A 1 87 ? 1.202 -10.117 -6.950 1.00 68.12 87 GLU A N 1
ATOM 631 C CA . GLU A 1 87 ? 0.050 -10.570 -7.713 1.00 68.12 87 GLU A CA 1
ATOM 632 C C . GLU A 1 87 ? 0.304 -10.290 -9.194 1.00 68.12 87 GLU A C 1
ATOM 634 O O . GLU A 1 87 ? 0.512 -9.145 -9.598 1.00 68.12 87 GLU A O 1
ATOM 639 N N . VAL A 1 88 ? 0.343 -11.349 -9.997 1.00 67.56 88 VAL A N 1
ATOM 640 C CA . VAL A 1 88 ? 0.585 -11.259 -11.435 1.00 67.56 88 VAL A CA 1
ATOM 641 C C . VAL A 1 88 ? -0.571 -11.889 -12.194 1.00 67.56 88 VAL A C 1
ATOM 643 O O . VAL A 1 88 ? -1.033 -12.978 -11.859 1.00 67.56 88 VAL A O 1
ATOM 646 N N . TYR A 1 89 ? -1.024 -11.198 -13.233 1.00 67.06 89 TYR A N 1
ATOM 647 C CA . TYR A 1 89 ? -2.088 -11.644 -14.121 1.00 67.06 89 TYR A CA 1
ATOM 648 C C . TYR A 1 89 ? -1.563 -11.649 -15.550 1.00 67.06 89 TYR A C 1
ATOM 650 O O . TYR A 1 89 ? -0.964 -10.663 -15.973 1.00 67.06 89 TYR A O 1
ATOM 658 N N . SER A 1 90 ? -1.823 -12.735 -16.283 1.00 70.62 90 SER A N 1
ATOM 659 C CA . SER A 1 90 ? -1.510 -12.852 -17.715 1.00 70.62 90 SER A CA 1
ATOM 660 C C . SER A 1 90 ? -0.048 -12.535 -18.064 1.00 70.62 90 SER A C 1
ATOM 662 O O . SER A 1 90 ? 0.204 -11.742 -18.963 1.00 70.62 90 SER A O 1
ATOM 664 N N . VAL A 1 91 ? 0.897 -13.122 -17.322 1.00 71.44 91 VAL A N 1
ATOM 665 C CA . VAL A 1 91 ? 2.333 -13.011 -17.621 1.00 71.44 91 VAL A CA 1
ATOM 666 C C . VAL A 1 91 ? 2.697 -13.992 -18.730 1.00 71.44 91 VAL A C 1
ATOM 668 O O . VAL A 1 91 ? 2.486 -15.196 -18.568 1.00 71.44 91 VAL A O 1
ATOM 671 N N . ASP A 1 92 ? 3.272 -13.482 -19.814 1.00 80.12 92 ASP A N 1
ATOM 672 C CA . ASP A 1 92 ? 3.668 -14.259 -20.993 1.00 80.12 92 ASP A CA 1
ATOM 673 C C . ASP A 1 92 ? 5.189 -14.498 -21.051 1.00 80.12 92 ASP A C 1
ATOM 675 O O . ASP A 1 92 ? 5.652 -15.437 -21.710 1.00 80.12 92 ASP A O 1
ATOM 679 N N . SER A 1 93 ? 5.987 -13.692 -20.339 1.00 78.44 93 SER A N 1
ATOM 680 C CA . SER A 1 93 ? 7.448 -13.819 -20.315 1.00 78.44 93 SER A CA 1
ATOM 681 C C . SER A 1 93 ? 8.092 -13.337 -19.007 1.00 78.44 93 SER A C 1
ATOM 683 O O . SER A 1 93 ? 7.542 -12.546 -18.246 1.00 78.44 93 SER A O 1
ATOM 685 N N . CYS A 1 94 ? 9.292 -13.849 -18.705 1.00 78.81 94 CYS A N 1
ATOM 686 C CA . CYS A 1 94 ? 9.959 -13.599 -17.420 1.00 78.81 94 CYS A CA 1
ATOM 687 C C . CYS A 1 94 ? 10.405 -12.142 -17.208 1.00 78.81 94 CYS A C 1
ATOM 689 O O . CYS A 1 94 ? 10.646 -11.741 -16.074 1.00 78.81 94 CYS A O 1
ATOM 691 N N . ASP A 1 95 ? 10.559 -11.366 -18.277 1.00 76.06 95 ASP A N 1
ATOM 692 C CA . ASP A 1 95 ? 10.937 -9.950 -18.245 1.00 76.06 95 ASP A CA 1
ATOM 693 C C . ASP A 1 95 ? 9.793 -9.019 -17.815 1.00 76.06 95 ASP A C 1
ATOM 695 O O . ASP A 1 95 ? 10.031 -7.840 -17.565 1.00 76.06 95 ASP A O 1
ATOM 699 N N . GLU A 1 96 ? 8.580 -9.552 -17.648 1.00 73.44 96 GLU A N 1
ATOM 700 C CA . GLU A 1 96 ? 7.444 -8.842 -17.049 1.00 73.44 96 GLU A CA 1
ATOM 701 C C . GLU A 1 96 ? 7.465 -8.879 -15.510 1.00 73.44 96 GLU A C 1
ATOM 703 O O . GLU A 1 96 ? 6.731 -8.143 -14.847 1.00 73.44 96 GLU A O 1
ATOM 708 N N . TYR A 1 97 ? 8.333 -9.707 -14.916 1.00 75.25 97 TYR A N 1
ATOM 709 C CA . TYR A 1 97 ? 8.631 -9.648 -13.487 1.00 75.25 97 TYR A CA 1
ATOM 710 C C . TYR A 1 97 ? 9.595 -8.496 -13.169 1.00 75.25 97 TYR A C 1
ATOM 712 O O . TYR A 1 97 ? 10.379 -8.076 -14.025 1.00 75.25 97 TYR A O 1
ATOM 720 N N . PRO A 1 98 ? 9.607 -7.990 -11.919 1.00 71.00 98 PRO A N 1
ATOM 721 C CA . PRO A 1 98 ? 10.578 -6.985 -11.506 1.00 71.00 98 PRO A CA 1
ATOM 722 C C . PRO A 1 98 ? 12.013 -7.414 -11.832 1.00 71.00 98 PRO A C 1
ATOM 724 O O . PRO A 1 98 ? 12.467 -8.476 -11.404 1.00 71.00 98 PRO A O 1
ATOM 727 N N . ALA A 1 99 ? 12.744 -6.553 -12.545 1.00 71.19 99 ALA A N 1
ATOM 728 C CA . ALA A 1 99 ? 14.084 -6.850 -13.058 1.00 71.19 99 ALA A CA 1
ATOM 729 C C . ALA A 1 99 ? 15.114 -7.197 -11.964 1.00 71.19 99 ALA A C 1
ATOM 731 O O . ALA A 1 99 ? 16.126 -7.834 -12.245 1.00 71.19 99 ALA A O 1
ATOM 732 N N . SER A 1 100 ? 14.865 -6.792 -10.714 1.00 71.38 100 SER A N 1
ATOM 733 C CA . SER A 1 100 ? 15.687 -7.149 -9.552 1.00 71.38 100 SER A CA 1
ATOM 734 C C . SER A 1 100 ? 15.601 -8.632 -9.172 1.00 71.38 100 SER A C 1
ATOM 736 O O . SER A 1 100 ? 16.441 -9.103 -8.408 1.00 71.38 100 SER A O 1
ATOM 738 N N . GLY A 1 101 ? 14.588 -9.365 -9.649 1.00 73.50 101 GLY A N 1
ATOM 739 C CA . GLY A 1 101 ? 14.337 -10.764 -9.291 1.00 73.50 101 GLY A CA 1
ATOM 740 C C . GLY A 1 101 ? 13.874 -10.975 -7.845 1.00 73.50 101 GLY A C 1
ATOM 741 O O . GLY A 1 101 ? 13.648 -12.110 -7.432 1.00 73.50 101 GLY A O 1
ATOM 742 N N . ASN A 1 102 ? 13.724 -9.904 -7.061 1.00 76.81 102 ASN A N 1
ATOM 743 C CA . ASN A 1 102 ? 13.234 -9.951 -5.691 1.00 76.81 102 ASN A CA 1
ATOM 744 C C . ASN A 1 102 ? 12.384 -8.722 -5.340 1.00 76.81 102 ASN A C 1
ATOM 746 O O . ASN A 1 102 ? 12.517 -7.645 -5.924 1.00 76.81 102 ASN A O 1
ATOM 750 N N . ILE A 1 103 ? 11.521 -8.905 -4.343 1.00 79.44 103 ILE A N 1
ATOM 751 C CA . ILE A 1 103 ? 10.814 -7.840 -3.634 1.00 79.44 103 ILE A CA 1
ATOM 752 C C . ILE A 1 103 ? 11.075 -8.079 -2.151 1.00 79.44 103 ILE A C 1
ATOM 754 O O . ILE A 1 103 ? 10.894 -9.194 -1.663 1.00 79.44 103 ILE A O 1
ATOM 758 N N . THR A 1 104 ? 11.520 -7.046 -1.438 1.00 86.12 104 THR A N 1
ATOM 759 C CA . THR A 1 104 ? 11.810 -7.143 -0.003 1.00 86.12 104 THR A CA 1
ATOM 760 C C . THR A 1 104 ? 10.817 -6.297 0.777 1.00 86.12 104 THR A C 1
ATOM 762 O O . THR A 1 104 ? 10.709 -5.096 0.544 1.00 86.12 104 THR A O 1
ATOM 765 N N . PHE A 1 105 ? 10.136 -6.909 1.743 1.00 87.06 105 PHE A N 1
ATOM 766 C CA . PHE A 1 105 ? 9.279 -6.206 2.694 1.00 87.06 105 PHE A CA 1
ATOM 767 C C . PHE A 1 105 ? 10.031 -6.048 4.012 1.00 87.06 105 PHE A C 1
ATOM 769 O O . PHE A 1 105 ? 10.446 -7.032 4.624 1.00 87.06 105 PHE A O 1
ATOM 776 N N . THR A 1 106 ? 10.231 -4.807 4.448 1.00 90.12 106 THR A N 1
ATOM 777 C CA . THR A 1 106 ? 10.930 -4.487 5.700 1.00 90.12 106 THR A CA 1
ATOM 778 C C . THR A 1 106 ? 10.081 -3.559 6.561 1.00 90.12 106 THR A C 1
ATOM 780 O O . THR A 1 106 ? 9.119 -2.968 6.078 1.00 90.12 106 THR A O 1
ATOM 783 N N . GLY A 1 107 ? 10.400 -3.463 7.856 1.00 88.50 107 GLY A N 1
ATOM 784 C CA . GLY A 1 107 ? 9.677 -2.573 8.775 1.00 88.50 107 GLY A CA 1
ATOM 785 C C . GLY A 1 107 ? 8.214 -2.963 9.014 1.00 88.50 107 GLY A C 1
ATOM 786 O O . GLY A 1 107 ? 7.414 -2.118 9.402 1.00 88.50 107 GLY A O 1
ATOM 787 N N . VAL A 1 108 ? 7.855 -4.228 8.778 1.00 89.44 108 VAL A N 1
ATOM 788 C CA . VAL A 1 108 ? 6.485 -4.724 8.941 1.00 89.44 108 VAL A CA 1
ATOM 789 C C . VAL A 1 108 ? 6.136 -4.786 10.424 1.00 89.44 108 VAL A C 1
ATOM 791 O O . VAL A 1 108 ? 6.786 -5.491 11.198 1.00 89.44 108 VAL A O 1
ATOM 794 N N . ALA A 1 109 ? 5.079 -4.079 10.811 1.00 90.56 109 ALA A N 1
ATOM 795 C CA . ALA A 1 109 ? 4.522 -4.121 12.152 1.00 90.56 109 ALA A CA 1
ATOM 796 C C . ALA A 1 109 ? 2.995 -4.183 12.083 1.00 90.56 109 ALA A C 1
ATOM 798 O O . ALA A 1 109 ? 2.372 -3.563 11.227 1.00 90.56 109 ALA A O 1
ATOM 799 N N . VAL A 1 110 ? 2.403 -4.940 13.004 1.00 90.31 110 VAL A N 1
ATOM 800 C CA . VAL A 1 110 ? 0.954 -5.103 13.139 1.00 90.31 110 VAL A CA 1
ATOM 801 C C . VAL A 1 110 ? 0.575 -4.750 14.563 1.00 90.31 110 VAL A C 1
ATOM 803 O O . VAL A 1 110 ? 1.268 -5.154 15.496 1.00 90.31 110 VAL A O 1
ATOM 806 N N . TYR A 1 111 ? -0.530 -4.036 14.734 1.00 90.06 111 TYR A N 1
ATOM 807 C CA . TYR A 1 111 ? -1.040 -3.629 16.037 1.00 90.06 111 TYR A CA 1
ATOM 808 C C . TYR A 1 111 ? -2.500 -4.052 16.183 1.00 90.06 111 TYR A C 1
ATOM 810 O O . TYR A 1 111 ? -3.267 -3.996 15.224 1.00 90.06 111 TYR A O 1
ATOM 818 N N . ASP A 1 112 ? -2.882 -4.489 17.382 1.00 88.81 112 ASP A N 1
ATOM 819 C CA . ASP A 1 112 ? -4.281 -4.755 17.705 1.00 88.81 112 ASP A CA 1
ATOM 820 C C . ASP A 1 112 ? -5.068 -3.450 17.931 1.00 88.81 112 ASP A C 1
ATOM 822 O O . ASP A 1 112 ? -4.513 -2.353 18.003 1.00 88.81 112 ASP A O 1
ATOM 826 N N . TYR A 1 113 ? -6.383 -3.567 18.113 1.00 87.94 113 TYR A N 1
ATOM 827 C CA . TYR A 1 113 ? -7.274 -2.429 18.367 1.00 87.94 113 TYR A CA 1
ATOM 828 C C . TYR A 1 113 ? -6.954 -1.644 19.658 1.00 87.94 113 TYR A C 1
ATOM 830 O O . TYR A 1 113 ? -7.514 -0.573 19.885 1.00 87.94 113 TYR A O 1
ATOM 838 N N . ARG A 1 114 ? -6.072 -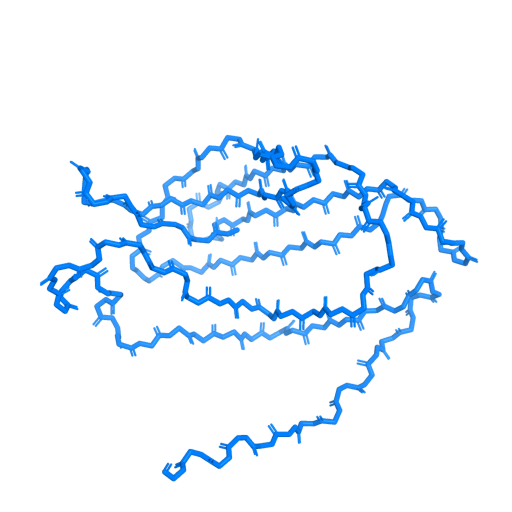2.158 20.526 1.00 89.94 114 ARG A N 1
ATOM 839 C CA . ARG A 1 114 ? -5.554 -1.482 21.728 1.00 89.94 114 ARG A CA 1
ATOM 840 C C . ARG A 1 114 ? -4.149 -0.910 21.504 1.00 89.94 114 ARG A C 1
ATOM 842 O O . ARG A 1 114 ? -3.491 -0.549 22.477 1.00 89.94 114 ARG A O 1
ATOM 849 N N . MET A 1 115 ? -3.692 -0.837 20.253 1.00 89.75 115 MET A N 1
ATOM 850 C CA . MET A 1 115 ? -2.356 -0.390 19.850 1.00 89.75 115 MET A CA 1
ATOM 851 C C . MET A 1 115 ? -1.216 -1.219 20.451 1.00 89.75 115 MET A C 1
ATOM 853 O O . MET A 1 115 ? -0.098 -0.732 20.620 1.00 89.75 115 MET A O 1
ATOM 857 N N . ARG A 1 116 ? -1.468 -2.493 20.769 1.00 91.06 116 ARG A N 1
ATOM 858 C CA . ARG A 1 116 ? -0.410 -3.419 21.181 1.00 91.06 116 ARG A CA 1
ATOM 859 C C . ARG A 1 116 ? 0.130 -4.121 19.951 1.00 91.06 116 ARG A C 1
ATOM 861 O O . ARG A 1 116 ? -0.642 -4.689 19.181 1.00 91.06 116 ARG A O 1
ATOM 868 N N . GLN A 1 117 ? 1.448 -4.100 19.782 1.00 91.06 117 GLN A N 1
ATOM 869 C CA . GLN A 1 117 ? 2.078 -4.784 18.662 1.00 91.06 117 GLN A CA 1
ATOM 870 C C . GLN A 1 117 ? 1.821 -6.291 18.761 1.00 91.06 117 GLN A C 1
ATOM 872 O O . GLN A 1 117 ? 2.102 -6.915 19.788 1.00 91.06 117 GLN A O 1
ATOM 877 N N . VAL A 1 118 ? 1.291 -6.874 17.691 1.00 87.62 118 VAL A N 1
ATOM 878 C CA . VAL A 1 118 ? 1.132 -8.317 17.554 1.00 87.62 118 VAL A CA 1
ATOM 879 C C . VAL A 1 118 ? 2.514 -8.893 17.272 1.00 87.62 118 VAL A C 1
ATOM 881 O O . VAL A 1 118 ? 3.124 -8.600 16.244 1.00 87.62 118 VAL A O 1
ATOM 884 N N . GLN A 1 119 ? 3.041 -9.689 18.201 1.00 76.62 119 GLN A N 1
ATOM 885 C CA . GLN A 1 119 ? 4.300 -10.389 17.972 1.00 76.62 119 GLN A CA 1
ATOM 886 C C . GLN A 1 119 ? 4.055 -11.565 17.029 1.00 76.62 119 GLN A C 1
ATOM 888 O O . GLN A 1 119 ? 3.423 -12.552 17.400 1.00 76.62 119 GLN A O 1
ATOM 893 N N . VAL A 1 120 ? 4.557 -11.450 15.802 1.00 60.53 120 VAL A N 1
ATOM 894 C CA . VAL A 1 120 ? 4.579 -12.558 14.849 1.00 60.53 120 VAL A CA 1
ATOM 895 C C . VAL A 1 120 ? 5.789 -13.423 15.195 1.00 60.53 120 VAL A C 1
ATOM 897 O O . VAL A 1 120 ? 6.929 -12.974 15.074 1.00 60.53 120 VAL A O 1
ATOM 900 N N . ALA A 1 121 ? 5.566 -14.656 15.649 1.00 46.84 121 ALA A N 1
ATOM 901 C CA . ALA A 1 121 ? 6.637 -15.645 15.671 1.00 46.84 121 ALA A CA 1
ATOM 902 C C . ALA A 1 121 ? 7.059 -15.888 14.215 1.00 46.84 121 ALA A C 1
ATOM 904 O O . ALA A 1 121 ? 6.233 -16.283 13.394 1.00 46.84 121 ALA A O 1
ATOM 905 N N . ALA A 1 122 ? 8.317 -15.604 13.877 1.00 43.59 122 ALA A N 1
ATOM 906 C CA . ALA A 1 122 ? 8.836 -15.865 12.543 1.00 43.59 122 ALA A CA 1
ATOM 907 C C . ALA A 1 122 ? 8.722 -17.368 12.244 1.00 43.59 122 ALA A C 1
ATOM 909 O O . ALA A 1 122 ? 9.425 -18.180 12.844 1.00 43.59 122 ALA A O 1
ATOM 910 N N . VAL A 1 123 ? 7.835 -17.744 11.323 1.00 40.66 123 VAL A N 1
ATOM 911 C CA . VAL A 1 123 ? 7.867 -19.074 10.717 1.00 40.66 123 VAL A CA 1
ATOM 912 C C . VAL A 1 123 ? 8.844 -18.973 9.556 1.00 40.66 123 VAL A C 1
ATOM 914 O O . VAL A 1 123 ? 8.543 -18.366 8.531 1.00 40.66 123 VAL A O 1
ATOM 917 N N . ALA A 1 124 ? 10.050 -19.507 9.742 1.00 36.47 124 ALA A N 1
ATOM 918 C CA . ALA A 1 124 ? 10.982 -19.693 8.641 1.00 36.47 124 ALA A CA 1
ATOM 919 C C . ALA A 1 124 ? 10.346 -20.673 7.641 1.00 36.47 124 ALA A C 1
ATOM 921 O O . ALA A 1 124 ? 10.123 -21.837 7.972 1.00 36.47 124 ALA A O 1
ATOM 922 N N . GLY A 1 125 ? 10.006 -20.193 6.445 1.00 36.00 125 GLY A N 1
ATOM 923 C CA . GLY A 1 125 ? 9.594 -21.052 5.342 1.00 36.00 125 GLY A CA 1
ATOM 924 C C . GLY A 1 125 ? 10.798 -21.842 4.834 1.00 36.00 125 GLY A C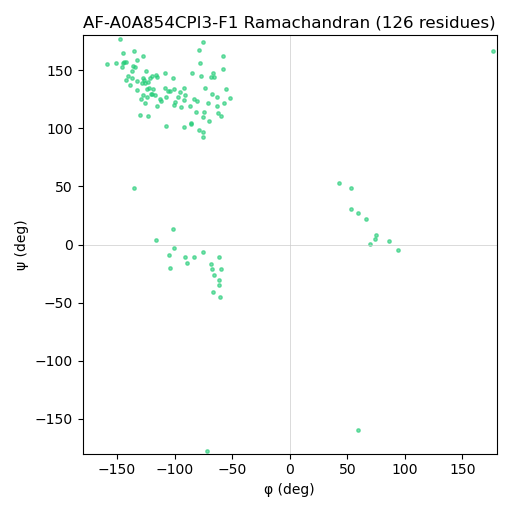 1
ATOM 925 O O . GLY A 1 125 ? 11.678 -21.271 4.196 1.00 36.00 125 GLY A O 1
ATOM 926 N N . ASP A 1 126 ? 10.847 -23.140 5.140 1.00 35.97 126 ASP A N 1
ATOM 927 C CA . ASP A 1 126 ? 11.725 -24.102 4.464 1.00 35.97 126 ASP A CA 1
ATOM 928 C C . ASP A 1 126 ? 11.118 -24.386 3.083 1.00 35.97 126 ASP A C 1
ATOM 930 O O . ASP A 1 126 ? 10.174 -25.167 2.951 1.00 35.97 126 ASP A O 1
ATOM 934 N N . HIS A 1 127 ? 11.608 -23.689 2.058 1.00 37.50 127 HIS A N 1
ATOM 935 C CA . HIS A 1 127 ? 11.391 -24.091 0.674 1.00 37.50 127 HIS A CA 1
ATOM 936 C C . HIS A 1 127 ? 12.369 -25.227 0.354 1.00 37.50 127 HIS A C 1
ATOM 938 O O . HIS A 1 127 ? 13.537 -24.975 0.054 1.00 37.50 127 HIS A O 1
ATOM 944 N N . ARG A 1 128 ? 11.878 -26.468 0.424 1.00 36.38 128 ARG A N 1
ATOM 945 C CA . ARG A 1 128 ? 12.463 -27.602 -0.301 1.00 36.38 128 ARG A CA 1
ATOM 946 C C . ARG A 1 128 ? 11.800 -27.774 -1.655 1.00 36.38 128 ARG A C 1
ATOM 948 O O . ARG A 1 128 ? 10.570 -27.558 -1.724 1.00 36.38 128 ARG A O 1
#

Organism: Xanthomonas oryzae pv. oryzae (NCBI:txid64187)

Radius of gyration: 16.24 Å; Cα contacts (8 Å, |Δi|>4): 188; chains: 1; bounding box: 36×39×45 Å

pLDDT: mean 83.31, std 14.21, range [35.97, 98.12]